Protein AF-A0A376RBB8-F1 (afdb_monomer_lite)

Sequence (107 aa):
MTSGKLVSAEVLLRIQQPDGSWDLPDGLIDRIECCGLMVTVGHWVLEESCRLLAAWQERGIMLPLSVNPLCAATDAPEYGGGYAGTVNPLSHSAGNTDSGSDRKPTY

pLDDT: mean 72.03, std 24.93, range [28.2, 97.25]

Organism: Escherichia coli (NCBI:txid562)

Secondary structure (DSSP, 8-state):
--------EEE---EE-TTS-EE--TTHHHHHHHTT-HHHHHHHHHHHHHHHHHHHHHTT----EEE------SS--------------------------------

Radius of gyration: 22.08 Å; chains: 1; bounding box: 46×49×65 Å

Foldseek 3Di:
DPDPDAAAEEDDDWDQDPVRDTHDDPCPLVVCVVVVNLVVVQVVSVVVQVVVCVVCVVVVNPHHYHYDRSDDPDDDPDPPDDDPPPPDPDDDDPDDDDDDDDDDDDD

Structure (mmCIF, N/CA/C/O backbone):
data_AF-A0A376RBB8-F1
#
_entry.id   AF-A0A376RBB8-F1
#
loop_
_atom_site.group_PDB
_atom_site.id
_atom_site.type_symbol
_atom_site.label_atom_id
_atom_site.label_alt_id
_atom_site.label_comp_id
_atom_site.label_asym_id
_atom_site.label_entity_id
_atom_site.label_seq_id
_atom_site.pdbx_PDB_ins_code
_atom_site.Cartn_x
_atom_site.Cartn_y
_atom_site.Cartn_z
_atom_site.occupancy
_atom_site.B_iso_or_equiv
_atom_site.auth_seq_id
_atom_site.auth_comp_id
_atom_site.auth_asym_id
_atom_site.auth_atom_id
_atom_site.pdbx_PDB_model_num
ATOM 1 N N . MET A 1 1 ? -17.874 -20.256 18.632 1.00 43.12 1 MET A N 1
ATOM 2 C CA . MET A 1 1 ? -18.443 -19.261 17.700 1.00 43.12 1 MET A CA 1
ATOM 3 C C . MET A 1 1 ? -17.546 -18.037 17.740 1.00 43.12 1 MET A C 1
ATOM 5 O O . MET A 1 1 ? -17.597 -17.285 18.704 1.00 43.12 1 MET A O 1
ATOM 9 N N . THR A 1 2 ? -16.639 -17.898 16.778 1.00 53.28 2 THR A N 1
ATOM 10 C CA . THR A 1 2 ? -15.815 -16.696 16.618 1.00 53.28 2 THR A CA 1
ATOM 11 C C . THR A 1 2 ? -16.719 -15.600 16.074 1.00 53.28 2 THR A C 1
ATOM 13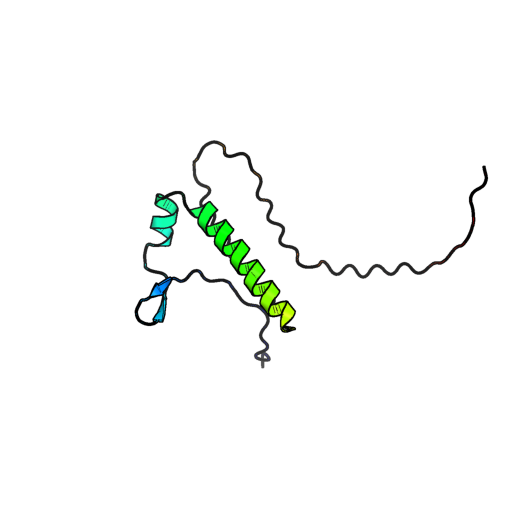 O O . THR A 1 2 ? -17.295 -15.745 15.000 1.00 53.28 2 THR A O 1
ATOM 16 N N . SER A 1 3 ? -16.922 -14.537 16.850 1.00 61.69 3 SER A N 1
ATOM 17 C CA . SER A 1 3 ? -17.590 -13.329 16.367 1.00 61.69 3 SER A CA 1
ATOM 18 C C . SER A 1 3 ? -16.881 -12.887 15.085 1.00 61.69 3 SER A C 1
ATOM 20 O O . SER A 1 3 ? -15.662 -12.726 15.111 1.00 61.69 3 SER A O 1
ATOM 22 N N . GLY A 1 4 ? -17.600 -12.740 13.967 1.00 78.12 4 GLY A N 1
ATOM 23 C CA . GLY A 1 4 ? -17.072 -12.280 12.671 1.00 78.12 4 GLY A CA 1
ATOM 24 C C . GLY A 1 4 ? -16.658 -10.804 12.687 1.00 78.12 4 GLY A C 1
ATOM 25 O O . GLY A 1 4 ? -16.951 -10.058 11.758 1.00 78.12 4 GLY A O 1
ATOM 26 N N . LYS A 1 5 ? -16.050 -10.358 13.788 1.00 82.44 5 LYS A N 1
ATOM 27 C CA . LYS A 1 5 ? -15.583 -9.000 13.997 1.00 82.44 5 LYS A CA 1
ATOM 28 C C . LYS A 1 5 ? -14.349 -8.786 13.132 1.00 82.44 5 LYS A C 1
ATOM 30 O O . LYS A 1 5 ? -13.378 -9.530 13.233 1.00 82.44 5 LYS A O 1
ATOM 35 N N . LEU A 1 6 ? -14.396 -7.748 12.309 1.00 85.75 6 LEU A N 1
ATOM 36 C CA . LEU A 1 6 ? -13.247 -7.286 11.545 1.00 85.75 6 LEU A CA 1
ATOM 37 C C . LEU A 1 6 ? -12.155 -6.796 12.512 1.00 85.75 6 LEU A C 1
ATOM 39 O O . LEU A 1 6 ? -12.436 -5.971 13.385 1.00 85.75 6 LEU A O 1
ATOM 43 N N . VAL A 1 7 ? -10.938 -7.334 12.384 1.00 91.56 7 VAL A N 1
ATOM 44 C CA . VAL A 1 7 ? -9.817 -7.067 13.310 1.00 91.56 7 VAL A CA 1
ATOM 45 C C . VAL A 1 7 ? -8.630 -6.362 12.659 1.00 91.56 7 VAL A C 1
ATOM 47 O O . VAL A 1 7 ? -7.932 -5.626 13.348 1.00 91.56 7 VAL A O 1
ATOM 50 N N . SER A 1 8 ? -8.413 -6.552 11.359 1.00 91.56 8 SER A N 1
ATOM 51 C CA . SER A 1 8 ? -7.350 -5.903 10.589 1.00 91.56 8 SER A CA 1
ATOM 52 C C . SER A 1 8 ? -7.659 -5.942 9.091 1.00 91.56 8 SER A C 1
ATOM 54 O O . SER A 1 8 ? -8.573 -6.646 8.652 1.00 91.56 8 SER A O 1
ATOM 56 N N . ALA A 1 9 ? -6.885 -5.183 8.319 1.00 93.62 9 ALA A N 1
ATOM 57 C CA . ALA A 1 9 ? -6.815 -5.258 6.868 1.00 93.62 9 ALA A CA 1
ATOM 58 C C . ALA A 1 9 ? -5.353 -5.396 6.413 1.00 93.62 9 ALA A C 1
ATOM 60 O O . ALA A 1 9 ? -4.436 -4.954 7.105 1.00 93.62 9 ALA A O 1
ATOM 61 N N . GLU A 1 10 ? -5.142 -5.985 5.240 1.00 93.62 10 GLU A N 1
ATOM 62 C CA . GLU A 1 10 ? -3.830 -6.132 4.606 1.00 93.62 10 GLU A CA 1
ATOM 63 C C . GLU A 1 10 ? -3.836 -5.439 3.242 1.00 93.62 10 GLU A C 1
ATOM 65 O O . GLU A 1 10 ? -4.813 -5.525 2.492 1.00 93.62 10 GLU A O 1
ATOM 70 N N . VAL A 1 11 ? -2.752 -4.732 2.930 1.00 93.25 11 VAL A N 1
ATOM 71 C CA . VAL A 1 11 ? -2.570 -4.043 1.651 1.00 93.25 11 VAL A CA 1
ATOM 72 C C . VAL A 1 11 ? -2.037 -5.017 0.613 1.00 93.25 11 VAL A C 1
ATOM 74 O O . VAL A 1 11 ? -0.977 -5.615 0.788 1.00 93.25 11 VAL A O 1
ATOM 77 N N . LEU A 1 12 ? -2.754 -5.130 -0.504 1.00 91.44 12 LEU A N 1
ATOM 78 C CA . LEU A 1 12 ? -2.382 -5.978 -1.630 1.00 91.44 12 LEU A CA 1
ATOM 79 C C . LEU A 1 12 ? -2.204 -5.128 -2.885 1.00 91.44 12 LEU A C 1
ATOM 81 O O . LEU A 1 12 ? -3.116 -4.411 -3.294 1.00 91.44 12 LEU A O 1
ATOM 85 N N . LEU A 1 13 ? -1.038 -5.245 -3.523 1.00 89.81 13 LEU A N 1
ATOM 86 C CA . LEU A 1 13 ? -0.781 -4.597 -4.805 1.00 89.81 13 LEU A CA 1
ATOM 87 C C . LEU A 1 13 ? -1.651 -5.239 -5.893 1.00 89.81 13 LEU A C 1
ATOM 89 O O . LEU A 1 13 ? -1.680 -6.465 -6.038 1.00 89.81 13 LEU A O 1
ATOM 93 N N . ARG A 1 14 ? -2.360 -4.408 -6.655 1.00 91.50 14 ARG A N 1
ATOM 94 C CA . ARG A 1 14 ? -3.211 -4.807 -7.780 1.00 91.50 14 ARG A CA 1
ATOM 95 C C . ARG A 1 14 ? -3.154 -3.737 -8.866 1.00 91.50 14 ARG A C 1
ATOM 97 O O . ARG A 1 14 ? -2.974 -2.558 -8.572 1.00 91.50 14 ARG A O 1
ATOM 104 N N . ILE A 1 15 ? -3.343 -4.155 -10.109 1.00 89.56 15 ILE A N 1
ATOM 105 C CA . ILE A 1 15 ? -3.530 -3.295 -11.272 1.00 89.56 15 ILE A CA 1
ATOM 106 C C . ILE A 1 15 ? -5.002 -3.342 -11.660 1.00 89.56 15 ILE A C 1
ATOM 108 O O . ILE A 1 15 ? -5.583 -4.420 -11.802 1.00 89.56 15 ILE A O 1
ATOM 112 N N . GLN A 1 16 ? -5.587 -2.163 -11.855 1.00 90.69 16 GLN A N 1
ATOM 113 C CA . GLN A 1 16 ? -6.902 -2.055 -12.463 1.00 90.69 16 GLN A CA 1
ATOM 114 C C . GLN A 1 16 ? -6.794 -2.354 -13.957 1.00 90.69 16 GLN A C 1
ATOM 116 O O . GLN A 1 16 ? -6.050 -1.693 -14.684 1.00 90.69 16 GLN A O 1
ATOM 121 N N . GLN A 1 17 ? -7.541 -3.346 -14.411 1.00 87.88 17 GLN A N 1
ATOM 122 C CA . GLN A 1 17 ? -7.641 -3.707 -15.814 1.00 87.88 17 GLN A CA 1
ATOM 123 C C . GLN A 1 17 ? -8.617 -2.770 -16.546 1.00 87.88 17 GLN A C 1
ATOM 125 O O . GLN A 1 17 ? -9.487 -2.162 -15.912 1.00 87.88 17 GLN A O 1
ATOM 130 N N . PRO A 1 18 ? -8.532 -2.661 -17.887 1.00 90.12 18 PRO A N 1
ATOM 131 C CA . PRO A 1 18 ? -9.455 -1.834 -18.670 1.00 90.12 18 PRO A CA 1
ATOM 132 C C . PRO A 1 18 ? -10.934 -2.218 -18.515 1.00 90.12 18 PRO A C 1
ATOM 134 O O . PRO A 1 18 ? -11.808 -1.379 -18.709 1.00 90.12 18 PRO A O 1
ATOM 137 N N . ASP A 1 19 ? -11.215 -3.474 -18.162 1.00 90.19 19 ASP A N 1
ATOM 138 C CA . ASP A 1 19 ? -12.564 -3.981 -17.891 1.00 90.19 19 ASP A CA 1
ATOM 139 C C . ASP A 1 19 ? -13.075 -3.654 -16.471 1.00 90.19 19 ASP A C 1
ATOM 141 O O . ASP A 1 19 ? -14.211 -3.981 -16.128 1.00 90.19 19 ASP A O 1
ATOM 145 N N . GLY A 1 20 ? -12.255 -2.987 -15.651 1.00 89.31 20 GLY A N 1
ATOM 146 C CA . GLY A 1 20 ? -12.565 -2.582 -14.282 1.00 89.31 20 GLY A CA 1
ATOM 147 C C . GLY A 1 20 ? -12.224 -3.619 -13.209 1.00 89.31 20 GLY A C 1
ATOM 148 O O . GLY A 1 20 ? -12.379 -3.313 -12.023 1.00 89.31 20 GLY A O 1
ATOM 149 N N . SER A 1 21 ? -11.750 -4.810 -13.584 1.00 89.62 21 SER A N 1
ATOM 150 C CA . SER A 1 21 ? -11.266 -5.813 -12.632 1.00 89.62 21 SER A CA 1
ATOM 151 C C . SER A 1 21 ? -9.931 -5.401 -11.998 1.00 89.62 21 SER A C 1
ATOM 153 O O . SER A 1 21 ? -9.2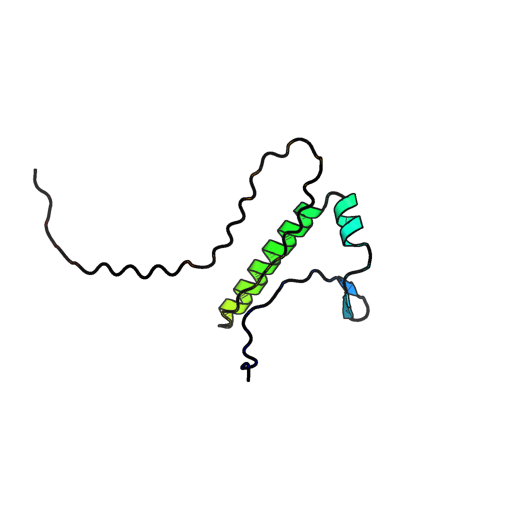20 -4.535 -12.507 1.00 89.62 21 SER A O 1
ATOM 155 N N . TRP A 1 22 ? -9.600 -6.002 -10.854 1.00 91.50 22 TRP A N 1
ATOM 156 C CA . TRP A 1 22 ? -8.341 -5.765 -10.147 1.00 91.50 22 TRP A CA 1
ATOM 157 C C . TRP A 1 22 ? -7.578 -7.069 -10.029 1.00 91.50 22 TRP A C 1
ATOM 159 O O . TRP A 1 22 ? -8.033 -7.989 -9.351 1.00 91.50 22 TRP A O 1
ATOM 169 N N . ASP A 1 23 ? -6.404 -7.118 -10.641 1.00 90.75 23 ASP A N 1
ATOM 170 C CA . ASP A 1 23 ? -5.559 -8.303 -10.605 1.00 90.75 23 ASP A CA 1
ATOM 171 C C . ASP A 1 23 ? -4.084 -7.927 -10.494 1.00 90.75 23 ASP A C 1
ATOM 173 O O . ASP A 1 23 ? -3.693 -6.805 -10.818 1.00 90.75 23 ASP A O 1
ATOM 177 N N . LEU A 1 24 ? -3.260 -8.841 -9.995 1.00 86.69 24 LEU A N 1
ATOM 178 C CA . LEU A 1 24 ? -1.811 -8.716 -10.047 1.00 86.69 24 LEU A CA 1
ATOM 179 C C . LEU A 1 24 ? -1.314 -9.603 -11.193 1.00 86.69 24 LEU A C 1
ATOM 181 O O . LEU A 1 24 ? -1.294 -10.816 -11.020 1.00 86.69 24 LEU A O 1
ATOM 185 N N . PRO A 1 25 ? -0.908 -9.036 -12.345 1.00 88.06 25 PRO A N 1
ATOM 186 C CA . PRO A 1 25 ? -0.429 -9.841 -13.458 1.00 88.06 25 PRO A CA 1
ATOM 187 C C . PRO A 1 25 ? 0.746 -10.731 -13.056 1.00 88.06 25 PRO A C 1
ATOM 189 O O . PRO A 1 25 ? 1.678 -10.271 -12.383 1.00 88.06 25 PRO A O 1
ATOM 192 N N . ASP A 1 26 ? 0.726 -11.973 -13.533 1.00 90.00 26 ASP A N 1
ATOM 193 C CA . ASP A 1 26 ? 1.831 -12.911 -13.358 1.00 90.00 26 ASP A CA 1
ATOM 194 C C . ASP A 1 26 ? 3.152 -12.289 -13.837 1.00 90.00 26 ASP A C 1
ATOM 196 O O . ASP A 1 26 ? 3.228 -11.631 -14.880 1.00 90.00 26 ASP A O 1
ATOM 200 N N . GLY A 1 27 ? 4.204 -12.459 -13.035 1.00 88.12 27 GLY A N 1
ATOM 201 C CA . GLY A 1 27 ? 5.531 -11.905 -13.308 1.00 88.12 27 GLY A CA 1
ATOM 202 C C . GLY A 1 27 ? 5.653 -10.388 -13.133 1.00 88.12 27 GLY A C 1
ATOM 203 O O . GLY A 1 27 ? 6.714 -9.833 -13.420 1.00 88.12 27 GLY A O 1
ATOM 204 N N . LEU A 1 28 ? 4.621 -9.669 -12.661 1.00 87.56 28 LEU A N 1
ATOM 205 C CA . LEU A 1 28 ? 4.766 -8.233 -12.388 1.00 87.56 28 LEU A CA 1
ATOM 206 C C . LEU A 1 28 ? 5.831 -7.973 -11.319 1.00 87.56 28 LEU A C 1
ATOM 208 O O . LEU A 1 28 ? 6.637 -7.062 -11.490 1.00 87.56 28 LEU A O 1
ATOM 212 N N . ILE A 1 29 ? 5.834 -8.761 -10.242 1.00 88.38 29 ILE A N 1
ATOM 213 C CA . ILE A 1 29 ? 6.823 -8.625 -9.167 1.00 88.38 29 ILE A CA 1
ATOM 214 C C . ILE A 1 29 ? 8.231 -8.879 -9.714 1.00 88.38 29 ILE A C 1
ATOM 216 O O . ILE A 1 29 ? 9.093 -8.021 -9.546 1.00 88.38 29 ILE A O 1
ATOM 220 N N . ASP A 1 30 ? 8.421 -9.952 -10.485 1.00 90.19 30 ASP A N 1
ATOM 221 C CA . ASP A 1 30 ? 9.703 -10.269 -11.129 1.00 90.19 30 ASP A CA 1
ATOM 222 C C . ASP A 1 30 ? 10.179 -9.132 -12.047 1.00 90.19 30 ASP A C 1
ATOM 224 O O . ASP A 1 30 ? 11.358 -8.785 -12.078 1.00 90.19 30 ASP A O 1
ATOM 228 N N . ARG A 1 31 ? 9.259 -8.494 -12.784 1.00 89.75 31 ARG A N 1
ATOM 229 C CA . ARG A 1 31 ? 9.574 -7.332 -13.629 1.00 89.75 31 ARG A CA 1
ATOM 230 C C . ARG A 1 31 ? 9.961 -6.106 -12.806 1.00 89.75 31 ARG A C 1
ATOM 232 O O . ARG A 1 31 ? 10.904 -5.417 -13.179 1.00 89.75 31 ARG A O 1
ATOM 239 N N . ILE A 1 32 ? 9.249 -5.819 -11.714 1.00 89.56 32 ILE A N 1
ATOM 240 C CA . ILE A 1 32 ? 9.591 -4.722 -10.794 1.00 89.56 32 ILE A CA 1
ATOM 241 C C . ILE A 1 32 ? 10.993 -4.952 -10.217 1.00 89.56 32 ILE A C 1
ATOM 243 O O . ILE A 1 32 ? 11.792 -4.016 -10.168 1.00 89.56 32 ILE A O 1
ATOM 247 N N . GLU A 1 33 ? 11.308 -6.189 -9.842 1.00 89.19 33 GLU A N 1
ATOM 248 C CA . GLU A 1 33 ? 12.619 -6.588 -9.338 1.00 89.19 33 GLU A CA 1
ATOM 249 C C . GLU A 1 33 ? 13.717 -6.443 -10.393 1.00 89.19 33 GLU A C 1
ATOM 251 O O . GLU A 1 33 ? 14.694 -5.733 -10.163 1.00 89.19 33 GLU A O 1
ATOM 256 N N . CYS A 1 34 ? 13.521 -7.006 -11.587 1.00 88.00 34 CYS A N 1
ATOM 257 C CA . CYS A 1 34 ? 14.474 -6.914 -12.695 1.00 88.00 34 CYS A CA 1
ATOM 258 C C . CYS A 1 34 ? 14.725 -5.469 -13.159 1.00 88.00 34 CYS A C 1
ATOM 260 O O . CYS A 1 34 ? 15.793 -5.161 -13.684 1.00 88.00 34 CYS A O 1
ATOM 262 N N . CYS A 1 35 ? 13.755 -4.570 -12.974 1.00 90.19 35 CYS A N 1
ATOM 263 C CA . CYS A 1 35 ? 13.909 -3.143 -13.256 1.00 90.19 35 CYS A CA 1
ATOM 264 C C . CYS A 1 35 ? 14.538 -2.346 -12.098 1.00 90.19 35 CYS A C 1
ATOM 266 O O . CYS A 1 35 ? 14.720 -1.138 -12.241 1.00 90.19 35 CYS A O 1
ATOM 268 N N . GLY A 1 36 ? 14.846 -2.974 -10.959 1.00 87.19 36 GLY A N 1
ATOM 269 C CA . GLY A 1 36 ? 15.385 -2.300 -9.774 1.00 87.19 36 GLY A CA 1
ATOM 270 C C . GLY A 1 36 ? 14.379 -1.376 -9.077 1.00 87.19 36 GLY A C 1
ATOM 271 O O . GLY A 1 36 ? 14.769 -0.456 -8.364 1.00 87.19 36 GLY A O 1
ATOM 272 N N . LEU A 1 37 ? 13.076 -1.591 -9.285 1.00 89.44 37 LEU A N 1
ATOM 273 C CA . LEU A 1 37 ? 12.006 -0.700 -8.821 1.00 89.44 37 LEU A CA 1
ATOM 274 C C . LEU A 1 37 ? 11.392 -1.117 -7.479 1.00 89.44 37 LEU A C 1
ATOM 276 O O . LEU A 1 37 ? 10.457 -0.465 -7.017 1.00 89.44 37 LEU A O 1
ATOM 280 N N . MET A 1 38 ? 11.902 -2.168 -6.831 1.00 87.50 38 MET A N 1
ATOM 281 C CA . MET A 1 38 ? 11.332 -2.710 -5.587 1.00 87.50 38 MET A CA 1
ATOM 282 C C . MET A 1 38 ? 11.225 -1.655 -4.483 1.00 87.50 38 MET A C 1
ATOM 284 O O . MET A 1 38 ? 10.161 -1.495 -3.893 1.00 87.50 38 MET A O 1
ATOM 288 N N . VAL A 1 39 ? 12.283 -0.864 -4.273 1.00 89.56 39 VAL A N 1
ATOM 289 C CA . VAL A 1 39 ? 12.287 0.215 -3.269 1.00 89.56 39 VAL A CA 1
ATOM 290 C C . VAL A 1 39 ? 11.315 1.332 -3.651 1.00 89.56 39 VAL A C 1
ATOM 292 O O . VAL A 1 39 ? 10.550 1.801 -2.813 1.00 89.56 39 VAL A O 1
ATOM 295 N N . THR A 1 40 ? 11.299 1.743 -4.922 1.00 89.38 40 THR A N 1
ATOM 296 C CA . THR A 1 40 ? 10.412 2.809 -5.410 1.00 89.38 40 THR A CA 1
ATOM 297 C C . THR A 1 40 ? 8.941 2.433 -5.254 1.00 89.38 40 THR A C 1
ATOM 299 O O . THR A 1 40 ? 8.157 3.218 -4.723 1.00 89.38 40 THR A O 1
ATOM 302 N N . VAL A 1 41 ? 8.568 1.222 -5.673 1.00 90.25 41 VAL A N 1
ATOM 303 C CA . VAL A 1 41 ? 7.199 0.715 -5.530 1.00 90.25 41 VAL A CA 1
ATOM 304 C C . VAL A 1 41 ? 6.861 0.506 -4.055 1.00 90.25 41 VAL A C 1
ATOM 306 O O . VAL A 1 41 ? 5.772 0.880 -3.633 1.00 90.25 41 VAL A O 1
ATOM 309 N N . GLY A 1 42 ? 7.791 -0.019 -3.252 1.00 90.88 42 GLY A N 1
ATOM 310 C CA . GLY A 1 42 ? 7.604 -0.198 -1.812 1.00 90.88 42 GLY A CA 1
ATOM 311 C C . GLY A 1 42 ? 7.311 1.110 -1.073 1.00 90.88 42 GLY A C 1
ATOM 312 O O . GLY A 1 42 ? 6.373 1.163 -0.278 1.00 90.88 42 GLY A O 1
ATOM 313 N N . HIS A 1 43 ? 8.050 2.184 -1.371 1.00 91.69 43 HIS A N 1
ATOM 314 C CA . HIS A 1 43 ? 7.775 3.511 -0.812 1.00 91.69 43 HIS A CA 1
ATOM 315 C C . HIS A 1 43 ? 6.403 4.036 -1.225 1.00 91.69 43 HIS A C 1
ATOM 317 O O . HIS A 1 43 ? 5.639 4.467 -0.365 1.00 91.69 43 HIS A O 1
ATOM 323 N N . TRP A 1 44 ? 6.059 3.941 -2.510 1.00 92.38 44 TRP A N 1
ATOM 324 C CA . TRP A 1 44 ? 4.749 4.379 -2.989 1.00 92.38 44 TRP A CA 1
ATOM 325 C C . TRP A 1 44 ? 3.600 3.612 -2.312 1.00 92.38 44 TRP A C 1
ATOM 327 O O . TRP A 1 44 ? 2.629 4.220 -1.866 1.00 92.38 44 TRP A O 1
ATOM 337 N N . VAL A 1 45 ? 3.727 2.286 -2.159 1.00 93.00 45 VAL A N 1
ATOM 338 C CA . VAL A 1 45 ? 2.736 1.462 -1.445 1.00 93.00 45 VAL A CA 1
ATOM 339 C C . VAL A 1 45 ? 2.592 1.919 0.007 1.00 93.00 45 VAL A C 1
ATOM 341 O O . VAL A 1 45 ? 1.470 2.009 0.507 1.00 93.00 45 VAL A O 1
ATOM 344 N N . LEU A 1 46 ? 3.694 2.226 0.694 1.00 92.06 46 LEU A N 1
ATOM 345 C CA . LEU A 1 46 ? 3.656 2.693 2.079 1.00 92.06 46 LEU A CA 1
ATOM 346 C C . LEU A 1 46 ? 2.967 4.059 2.208 1.00 92.06 46 LEU A C 1
ATOM 348 O O . LEU A 1 46 ? 2.111 4.231 3.077 1.00 92.06 46 LEU A O 1
ATOM 352 N N . GLU A 1 47 ? 3.300 5.012 1.337 1.00 94.75 47 GLU A N 1
ATOM 353 C CA . GLU A 1 47 ? 2.665 6.335 1.302 1.00 94.75 47 GLU A CA 1
ATOM 354 C C . GLU A 1 47 ? 1.155 6.223 1.074 1.00 94.75 47 GLU A C 1
ATOM 356 O O . GLU A 1 47 ? 0.357 6.810 1.812 1.00 94.75 47 GLU A O 1
ATOM 361 N N . GLU A 1 48 ? 0.752 5.403 0.105 1.00 95.00 48 GLU A N 1
ATOM 362 C CA . GLU A 1 48 ? -0.654 5.190 -0.215 1.00 95.00 48 GLU A CA 1
ATOM 363 C C . GLU A 1 48 ? -1.400 4.481 0.924 1.00 95.00 48 GLU A C 1
ATOM 365 O O . GLU A 1 48 ? -2.538 4.830 1.246 1.00 95.00 48 GLU A O 1
ATOM 370 N N . SER A 1 49 ? -0.740 3.550 1.615 1.00 94.44 49 SER A N 1
ATOM 371 C CA . SER A 1 49 ? -1.288 2.881 2.801 1.00 94.44 49 SER A CA 1
ATOM 372 C C . SER A 1 49 ? -1.549 3.868 3.939 1.00 94.44 49 SER A C 1
ATOM 374 O O . SER A 1 49 ? -2.615 3.837 4.556 1.00 94.44 49 SER A O 1
ATOM 376 N N . CYS A 1 50 ? -0.613 4.787 4.192 1.00 95.19 50 CYS A N 1
ATOM 377 C CA . CYS A 1 50 ? -0.789 5.855 5.175 1.00 95.19 50 CYS A CA 1
ATOM 378 C C . CYS A 1 50 ? -1.952 6.781 4.797 1.00 95.19 50 CYS A C 1
ATOM 380 O O . CYS A 1 50 ? -2.758 7.138 5.657 1.00 95.19 50 CYS A O 1
ATOM 382 N N . ARG A 1 51 ? -2.084 7.132 3.512 1.00 95.75 51 ARG A N 1
ATOM 383 C CA . ARG A 1 51 ? -3.190 7.958 3.007 1.00 95.75 51 ARG A CA 1
ATOM 384 C C . ARG A 1 51 ? -4.547 7.276 3.193 1.00 95.75 51 ARG A C 1
ATOM 386 O O . ARG A 1 51 ? -5.498 7.914 3.646 1.00 95.75 51 ARG A O 1
ATOM 393 N N . LEU A 1 52 ? -4.637 5.983 2.880 1.00 95.56 52 LEU A N 1
ATOM 394 C CA . LEU A 1 52 ? -5.842 5.179 3.096 1.00 95.56 52 LEU A CA 1
ATOM 395 C C . LEU A 1 52 ? -6.202 5.095 4.581 1.00 95.56 52 LEU A C 1
ATOM 397 O O . LEU A 1 52 ? -7.357 5.318 4.944 1.00 95.56 52 LEU A O 1
ATOM 401 N N . LEU A 1 53 ? -5.215 4.832 5.440 1.00 95.62 53 LEU A N 1
ATOM 402 C CA . LEU A 1 53 ? -5.419 4.756 6.883 1.00 95.62 53 LEU A CA 1
ATOM 403 C C . LEU A 1 53 ? -5.891 6.097 7.464 1.00 95.62 53 LEU A C 1
ATOM 405 O O . LEU A 1 53 ? -6.823 6.113 8.263 1.00 95.62 53 LEU A O 1
ATOM 409 N N . ALA A 1 54 ? -5.311 7.221 7.036 1.00 96.19 54 ALA A N 1
ATOM 410 C CA . ALA A 1 54 ? -5.756 8.551 7.452 1.00 96.19 54 ALA A CA 1
ATOM 411 C C . ALA A 1 54 ? -7.219 8.809 7.048 1.00 96.19 54 ALA A C 1
ATOM 413 O O . ALA A 1 54 ? -8.036 9.197 7.882 1.00 96.19 54 ALA A O 1
ATOM 414 N N . ALA A 1 55 ? -7.590 8.489 5.804 1.00 96.94 55 ALA A N 1
ATOM 415 C CA . ALA A 1 55 ? -8.967 8.628 5.329 1.00 96.94 55 ALA A CA 1
ATOM 416 C C . ALA A 1 55 ? -9.961 7.730 6.094 1.00 96.94 55 ALA A C 1
ATOM 418 O O . ALA A 1 55 ? -11.137 8.072 6.237 1.00 96.94 55 ALA A O 1
ATOM 419 N N . TRP A 1 56 ? -9.520 6.569 6.583 1.00 96.25 56 TRP A N 1
ATOM 420 C CA . TRP A 1 56 ? -10.318 5.716 7.467 1.00 96.25 56 TRP A CA 1
ATOM 421 C C . TRP A 1 56 ? -10.497 6.338 8.849 1.00 96.25 56 TRP A C 1
ATOM 423 O O . TRP A 1 56 ? -11.621 6.378 9.353 1.00 96.25 56 TRP A O 1
ATOM 433 N N . GLN A 1 57 ? -9.426 6.876 9.431 1.00 95.69 57 GLN A N 1
ATOM 434 C CA . GLN A 1 57 ? -9.464 7.546 10.732 1.00 95.69 57 GLN A CA 1
ATOM 435 C C . GLN A 1 57 ? -10.387 8.771 10.718 1.00 95.69 57 GLN A C 1
ATOM 437 O O . GLN A 1 57 ? -11.185 8.936 11.638 1.00 95.69 57 GLN A O 1
ATOM 442 N N . GLU A 1 58 ? -10.377 9.566 9.644 1.00 97.25 58 GLU A N 1
ATOM 443 C CA . GLU A 1 58 ? -11.314 10.685 9.443 1.00 97.25 58 GLU A CA 1
ATOM 444 C C . GLU A 1 58 ? -12.787 10.242 9.442 1.00 97.25 58 GLU A C 1
ATOM 446 O O . GLU A 1 58 ? -13.675 11.000 9.830 1.00 97.25 58 GLU A O 1
ATOM 451 N N . ARG A 1 59 ? -13.059 8.995 9.043 1.00 96.44 59 ARG A N 1
ATOM 452 C CA . ARG A 1 59 ? -14.397 8.380 9.055 1.00 96.44 59 ARG A CA 1
ATOM 453 C C . ARG A 1 59 ? -14.697 7.625 10.355 1.00 96.44 59 ARG A C 1
ATOM 455 O O . ARG A 1 59 ? -15.728 6.962 10.444 1.00 96.44 59 ARG A O 1
ATOM 462 N N . GLY A 1 60 ? -13.807 7.692 11.347 1.00 96.12 60 GLY A N 1
ATOM 463 C CA . GLY A 1 60 ? -13.931 6.989 12.626 1.00 96.12 60 GLY A CA 1
ATOM 464 C C . GLY A 1 60 ? -13.606 5.492 12.569 1.00 96.12 60 GLY A C 1
ATOM 465 O O . GLY A 1 60 ? -13.927 4.759 13.504 1.00 96.12 60 GLY A O 1
ATOM 466 N N . ILE A 1 61 ? -12.981 5.011 11.490 1.00 95.12 61 ILE A N 1
ATOM 467 C CA . ILE A 1 61 ? -12.591 3.607 11.327 1.00 95.12 61 ILE A CA 1
ATOM 468 C C . ILE A 1 61 ? -11.174 3.421 11.880 1.00 95.12 61 ILE A C 1
ATOM 470 O O . ILE A 1 61 ? -10.183 3.742 11.230 1.00 95.12 61 ILE A O 1
ATOM 474 N N . MET A 1 62 ? -11.083 2.859 13.086 1.00 93.25 62 MET A N 1
ATOM 475 C CA . MET A 1 62 ? -9.818 2.537 13.757 1.00 93.25 62 MET A CA 1
ATOM 476 C C . MET A 1 62 ? -9.444 1.068 13.526 1.00 93.25 62 MET A C 1
ATOM 478 O O . MET A 1 62 ? -9.504 0.251 14.446 1.00 93.25 62 MET A O 1
ATOM 482 N N . LEU A 1 63 ? -9.114 0.722 12.278 1.00 94.12 63 LEU A N 1
ATOM 483 C CA . LEU A 1 63 ? -8.722 -0.634 11.889 1.00 94.12 63 LEU A CA 1
ATOM 484 C C . LEU A 1 63 ? -7.214 -0.698 11.592 1.00 94.12 63 LEU A C 1
ATOM 486 O O . LEU A 1 63 ? -6.739 0.089 10.772 1.00 94.12 63 LEU A O 1
ATOM 490 N N . PRO A 1 64 ? -6.458 -1.625 12.208 1.00 93.44 64 PRO A N 1
ATOM 491 C CA . PRO A 1 64 ? -5.067 -1.866 11.846 1.00 93.44 64 PRO A CA 1
ATOM 492 C C .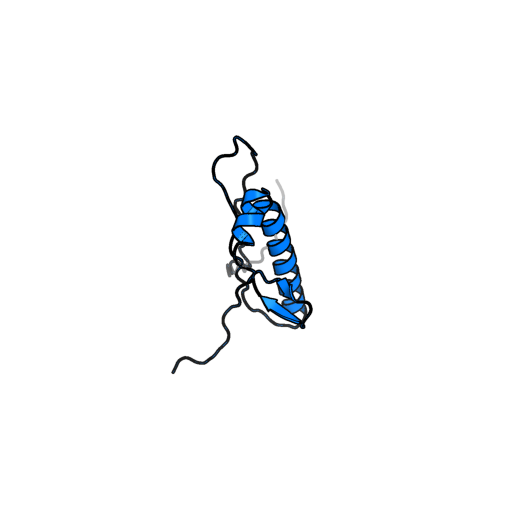 PRO A 1 64 ? -4.919 -2.227 10.366 1.00 93.44 64 PRO A C 1
ATOM 494 O O . PRO A 1 64 ? -5.668 -3.062 9.852 1.00 93.44 64 PRO A O 1
ATOM 497 N N . LEU A 1 65 ? -3.925 -1.625 9.714 1.00 94.31 65 LEU A N 1
ATOM 498 C CA . LEU A 1 65 ? -3.571 -1.886 8.323 1.00 94.31 65 LEU A CA 1
ATOM 499 C C . LEU A 1 65 ? -2.137 -2.423 8.254 1.00 94.31 65 LEU A C 1
ATOM 501 O O . LEU A 1 65 ? -1.205 -1.763 8.712 1.00 94.31 65 LEU A O 1
ATOM 505 N N . SER A 1 66 ? -1.970 -3.620 7.698 1.00 94.00 66 SER A N 1
ATOM 506 C CA . SER A 1 66 ? -0.674 -4.275 7.507 1.00 94.00 66 SER A CA 1
ATOM 507 C C . SER A 1 66 ? -0.182 -4.096 6.072 1.00 94.00 66 SER A C 1
ATOM 509 O O . SER A 1 66 ? -0.957 -4.229 5.126 1.00 94.00 66 SER A O 1
ATOM 511 N N . VAL A 1 67 ? 1.112 -3.815 5.916 1.00 90.31 67 VAL A N 1
ATOM 512 C CA . VAL A 1 67 ? 1.778 -3.646 4.618 1.00 90.31 67 VAL A CA 1
ATOM 513 C C . VAL A 1 67 ? 2.948 -4.615 4.544 1.00 90.31 67 VAL A C 1
ATOM 515 O O . VAL A 1 67 ? 3.767 -4.662 5.462 1.00 90.31 67 VAL A O 1
ATOM 518 N N . ASN A 1 68 ? 3.042 -5.364 3.447 1.00 86.38 68 ASN A N 1
ATOM 519 C CA . ASN A 1 68 ? 4.160 -6.272 3.224 1.00 86.38 68 ASN A CA 1
ATOM 520 C C . ASN A 1 68 ? 5.367 -5.496 2.679 1.00 86.38 68 ASN A C 1
ATOM 522 O O . ASN A 1 68 ? 5.219 -4.752 1.704 1.00 86.38 68 ASN A O 1
ATOM 526 N N . PRO A 1 69 ? 6.562 -5.649 3.273 1.00 73.00 69 PRO A N 1
ATOM 527 C CA . PRO A 1 69 ? 7.753 -4.977 2.781 1.00 73.00 69 PRO A CA 1
ATOM 528 C C . PRO A 1 69 ? 8.128 -5.527 1.401 1.00 73.00 69 PRO A C 1
ATOM 530 O O . PRO A 1 69 ? 8.510 -6.685 1.256 1.00 73.00 69 PRO A O 1
ATOM 533 N N . LEU A 1 70 ? 8.044 -4.675 0.381 1.00 71.56 70 LEU A N 1
ATOM 534 C CA . LEU A 1 70 ? 8.585 -4.937 -0.951 1.00 71.56 70 LEU A CA 1
ATOM 535 C C . LEU A 1 70 ? 10.070 -4.562 -0.932 1.00 71.56 70 LEU A C 1
ATOM 537 O O . LEU A 1 70 ? 10.446 -3.449 -1.284 1.00 71.56 70 LEU A O 1
ATOM 541 N N . CYS A 1 71 ? 10.917 -5.465 -0.443 1.00 60.75 71 CYS A N 1
ATOM 542 C CA . CYS A 1 71 ? 12.364 -5.265 -0.418 1.00 60.75 71 CYS A CA 1
ATOM 543 C C . CYS A 1 71 ? 13.052 -6.432 -1.129 1.00 60.75 71 CYS A C 1
ATOM 545 O O . CYS A 1 71 ? 13.018 -7.555 -0.634 1.00 60.75 71 CYS A O 1
ATOM 547 N N . ALA A 1 72 ? 13.688 -6.164 -2.270 1.00 56.44 72 ALA A N 1
ATOM 548 C CA . ALA A 1 72 ? 14.682 -7.065 -2.844 1.00 56.44 72 ALA A CA 1
ATOM 549 C C . ALA A 1 72 ? 16.059 -6.568 -2.399 1.00 56.44 72 ALA A C 1
ATOM 551 O O . ALA A 1 72 ? 16.662 -5.709 -3.036 1.00 56.44 72 ALA A O 1
ATOM 552 N N . ALA A 1 73 ? 16.532 -7.050 -1.253 1.00 49.06 73 ALA A N 1
ATOM 553 C CA . ALA A 1 73 ? 17.912 -6.845 -0.837 1.00 49.06 73 ALA A CA 1
ATOM 554 C C . ALA A 1 73 ? 18.713 -8.097 -1.197 1.00 49.06 73 ALA A C 1
ATOM 556 O O . ALA A 1 73 ? 18.938 -8.946 -0.342 1.00 49.06 73 ALA A O 1
ATOM 557 N N . THR A 1 74 ? 19.125 -8.220 -2.460 1.00 47.38 74 THR A N 1
ATOM 558 C CA . THR A 1 74 ? 20.244 -9.099 -2.821 1.00 47.38 74 THR A CA 1
ATOM 559 C C . THR A 1 74 ? 21.161 -8.388 -3.827 1.00 47.38 74 THR A C 1
ATOM 561 O O . THR A 1 74 ? 20.766 -8.037 -4.932 1.00 47.38 74 THR A O 1
ATOM 564 N N . ASP A 1 75 ? 22.383 -8.123 -3.359 1.00 45.50 75 ASP A N 1
ATOM 565 C CA . ASP A 1 75 ? 23.627 -7.936 -4.121 1.00 45.50 75 ASP A CA 1
ATOM 566 C C . ASP A 1 75 ? 23.902 -6.634 -4.903 1.00 45.50 75 ASP A C 1
ATOM 568 O O . ASP A 1 75 ? 24.745 -6.626 -5.801 1.00 45.50 75 ASP A O 1
ATOM 572 N N . ALA A 1 76 ? 23.332 -5.491 -4.511 1.00 41.94 76 ALA A N 1
ATOM 573 C CA . ALA A 1 76 ? 23.918 -4.195 -4.880 1.00 41.94 76 ALA A CA 1
ATOM 574 C C . ALA A 1 76 ? 24.882 -3.720 -3.773 1.00 41.94 76 ALA A C 1
ATOM 576 O O . ALA A 1 76 ? 24.444 -3.571 -2.626 1.00 41.94 76 ALA A O 1
ATOM 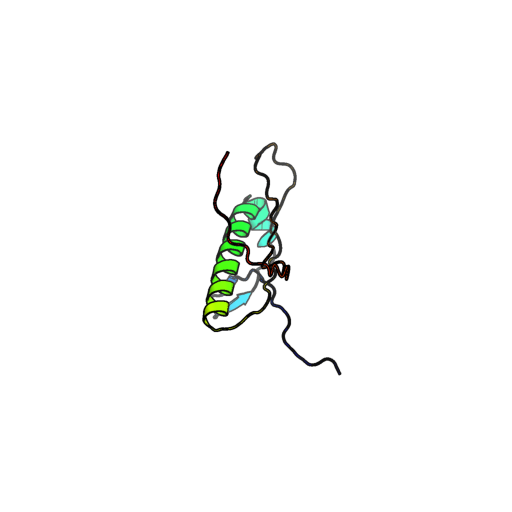577 N N . PRO A 1 77 ? 26.178 -3.475 -4.062 1.00 41.47 77 PRO A N 1
ATOM 578 C CA . PRO A 1 77 ? 27.062 -2.881 -3.078 1.00 41.47 77 PRO A CA 1
ATOM 579 C C . PRO A 1 77 ? 26.565 -1.459 -2.791 1.00 41.47 77 PRO A C 1
ATOM 581 O O . PRO A 1 77 ? 26.377 -0.644 -3.691 1.00 41.47 77 PRO A O 1
ATOM 584 N N . GLU A 1 78 ? 26.344 -1.206 -1.504 1.00 50.19 78 GLU A N 1
ATOM 585 C CA . GLU A 1 78 ? 26.315 0.101 -0.849 1.00 50.19 78 GLU A CA 1
ATOM 586 C C . GLU A 1 78 ? 25.373 1.189 -1.406 1.00 50.19 78 GLU A C 1
ATOM 588 O O . GLU A 1 78 ? 25.788 2.187 -1.986 1.00 50.19 78 GLU A O 1
ATOM 593 N N . TYR A 1 79 ? 24.092 1.091 -1.030 1.00 41.69 79 TYR A N 1
ATOM 594 C CA . TYR A 1 79 ? 23.330 2.278 -0.627 1.00 41.69 79 TYR A CA 1
ATOM 595 C C . TYR A 1 79 ? 23.141 2.252 0.893 1.00 41.69 79 TYR A C 1
ATOM 597 O O . TYR A 1 79 ? 22.283 1.559 1.438 1.00 41.69 79 TYR A O 1
ATOM 605 N N . GLY A 1 80 ? 24.006 2.986 1.595 1.00 45.94 80 GLY A N 1
ATOM 606 C CA . GLY A 1 80 ? 23.874 3.246 3.022 1.00 45.94 80 GLY A CA 1
ATOM 607 C C . GLY A 1 80 ? 22.624 4.080 3.292 1.00 45.94 80 GLY A C 1
ATOM 608 O O . GLY A 1 80 ? 22.590 5.275 3.017 1.00 45.94 80 GLY A O 1
ATOM 609 N N . GLY A 1 81 ? 21.600 3.442 3.842 1.00 35.81 81 GLY A N 1
ATOM 610 C CA . GLY A 1 81 ? 20.378 4.091 4.299 1.00 35.81 81 GLY A CA 1
ATOM 611 C C . GLY A 1 81 ? 19.561 3.085 5.086 1.00 35.81 81 GLY A C 1
ATOM 612 O O . GLY A 1 81 ? 18.853 2.267 4.510 1.00 35.81 81 GLY A O 1
ATOM 613 N N . GLY A 1 82 ? 19.726 3.081 6.407 1.00 36.00 82 GLY A N 1
ATOM 614 C CA . GLY A 1 82 ? 18.995 2.176 7.282 1.00 36.00 82 GLY A CA 1
ATOM 615 C C . GLY A 1 82 ? 17.491 2.406 7.175 1.00 36.00 82 GLY A C 1
ATOM 616 O O . GLY A 1 82 ? 17.009 3.489 7.490 1.00 36.00 82 GLY A O 1
ATOM 617 N N . TYR A 1 83 ? 16.749 1.367 6.804 1.00 43.06 83 TYR A N 1
ATOM 618 C CA . TYR A 1 83 ? 15.301 1.323 6.974 1.00 43.06 83 TYR A CA 1
ATOM 619 C C . TYR A 1 83 ? 14.973 0.411 8.155 1.00 43.06 83 TYR A C 1
ATOM 621 O O . TYR A 1 83 ? 14.572 -0.739 8.003 1.00 43.06 83 TYR A O 1
ATOM 629 N N . ALA A 1 84 ? 15.158 0.941 9.365 1.00 32.28 84 ALA A N 1
ATOM 630 C CA . ALA A 1 84 ? 14.485 0.424 10.550 1.00 32.28 84 ALA A CA 1
ATOM 631 C C . ALA A 1 84 ? 13.050 0.974 10.542 1.00 32.28 84 ALA A C 1
ATOM 633 O O . ALA A 1 84 ? 12.752 2.002 11.147 1.00 32.28 84 ALA A O 1
ATOM 634 N N . GLY A 1 85 ? 12.169 0.328 9.779 1.00 32.53 85 GLY A N 1
ATOM 635 C CA . GLY A 1 85 ? 10.746 0.648 9.742 1.00 32.53 85 GLY A CA 1
ATOM 636 C C . GLY A 1 85 ? 10.040 0.161 11.003 1.00 32.53 85 GLY A C 1
ATOM 637 O O . GLY A 1 85 ? 9.342 -0.847 10.970 1.00 32.53 85 GLY A O 1
ATOM 638 N N . THR A 1 86 ? 10.198 0.867 12.122 1.00 30.30 86 THR A N 1
ATOM 639 C CA . THR A 1 86 ? 9.316 0.681 13.280 1.00 30.30 86 THR A CA 1
ATOM 640 C C . THR A 1 86 ? 8.018 1.439 13.012 1.00 30.30 86 THR A C 1
ATOM 642 O O . THR A 1 86 ? 7.853 2.584 13.426 1.00 30.30 86 THR A O 1
ATOM 645 N N . VAL A 1 87 ? 7.077 0.811 12.308 1.00 36.62 87 VAL A N 1
ATOM 646 C CA . VAL A 1 87 ? 5.676 1.247 12.338 1.00 36.62 87 VAL A CA 1
ATOM 647 C C . VAL A 1 87 ? 5.092 0.849 13.692 1.00 36.62 87 VAL A C 1
ATOM 649 O O . VAL A 1 87 ? 4.583 -0.251 13.874 1.00 36.62 87 VAL A O 1
ATOM 652 N N . ASN A 1 88 ? 5.213 1.736 14.677 1.00 28.20 88 ASN A N 1
ATOM 653 C CA . ASN A 1 88 ? 4.484 1.619 15.934 1.00 28.20 88 ASN A CA 1
ATOM 654 C C . ASN A 1 88 ? 3.346 2.650 15.949 1.00 28.20 88 ASN A C 1
ATOM 656 O O . ASN A 1 88 ? 3.574 3.80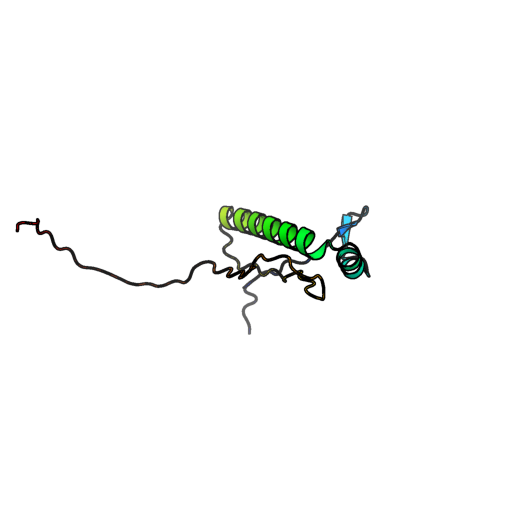1 16.331 1.00 28.20 88 ASN A O 1
ATOM 660 N N . PRO A 1 89 ? 2.120 2.288 15.535 1.00 36.66 89 PRO A N 1
ATOM 661 C CA . PRO A 1 89 ? 0.959 3.079 15.879 1.00 36.66 89 PRO A CA 1
ATOM 662 C C . PRO A 1 89 ? 0.629 2.800 17.352 1.00 36.66 89 PRO A C 1
ATOM 664 O O . PRO A 1 89 ? -0.053 1.837 17.679 1.00 36.66 89 PRO A O 1
ATOM 667 N N . LEU A 1 90 ? 1.112 3.687 18.225 1.00 34.53 90 LEU A N 1
ATOM 668 C CA . LEU A 1 90 ? 0.662 3.863 19.609 1.00 34.53 90 LEU A CA 1
ATOM 669 C C . LEU A 1 90 ? 0.926 2.669 20.551 1.00 34.53 90 LEU A C 1
ATOM 671 O O . LEU A 1 90 ? 0.051 1.852 20.834 1.00 34.53 90 LEU A O 1
ATOM 675 N N . SER A 1 91 ? 2.094 2.667 21.199 1.00 35.16 91 SER A N 1
ATOM 676 C CA . SER A 1 91 ? 2.225 2.050 22.522 1.00 35.16 91 SER A CA 1
ATOM 677 C C . SER A 1 91 ? 1.342 2.824 23.508 1.00 35.16 91 SER A C 1
ATOM 679 O O . SER A 1 91 ? 1.677 3.935 23.920 1.00 35.16 91 SER A O 1
ATOM 681 N N . HIS A 1 92 ? 0.218 2.240 23.926 1.00 35.06 92 HIS A N 1
ATOM 682 C CA . HIS A 1 92 ? -0.430 2.642 25.171 1.00 35.06 92 HIS A CA 1
ATOM 683 C C . HIS A 1 92 ? 0.543 2.345 26.324 1.00 35.06 92 HIS A C 1
ATOM 685 O O . HIS A 1 92 ? 0.704 1.198 26.730 1.00 35.06 92 HIS A O 1
ATOM 691 N N . SER A 1 93 ? 1.181 3.384 26.860 1.00 31.33 93 SER A N 1
ATOM 692 C CA . SER A 1 93 ? 1.673 3.383 28.236 1.00 31.33 93 SER A CA 1
ATOM 693 C C . SER A 1 93 ? 0.787 4.335 29.026 1.00 31.33 93 SER A C 1
ATOM 695 O O . SER A 1 93 ? 0.952 5.553 28.983 1.00 31.33 93 SER A O 1
ATOM 697 N N . ALA A 1 94 ? -0.211 3.770 29.703 1.00 37.22 94 ALA A N 1
ATOM 698 C CA . ALA A 1 94 ? -0.912 4.456 30.771 1.00 37.22 94 ALA A CA 1
ATOM 699 C C . ALA A 1 94 ? 0.059 4.584 31.956 1.00 37.22 94 ALA A C 1
ATOM 701 O O . ALA A 1 94 ? 0.226 3.652 32.737 1.00 37.22 94 ALA A O 1
ATOM 702 N N . GLY A 1 95 ? 0.729 5.731 32.053 1.00 31.66 95 GLY A N 1
ATOM 703 C CA . GLY A 1 95 ? 1.529 6.133 33.205 1.00 31.66 95 GLY A CA 1
ATOM 704 C C . GLY A 1 95 ? 0.874 7.331 33.873 1.00 31.66 95 GLY A C 1
ATOM 705 O O . GLY A 1 95 ? 1.094 8.465 33.466 1.00 31.66 95 GLY A O 1
ATOM 706 N N . ASN A 1 96 ? 0.025 7.067 34.862 1.00 38.34 96 ASN A N 1
ATOM 707 C CA . ASN A 1 96 ? -0.564 8.076 35.733 1.00 38.34 96 ASN A CA 1
ATOM 708 C C . ASN A 1 96 ? 0.550 8.756 36.555 1.00 38.34 96 ASN A C 1
ATOM 710 O O . ASN A 1 96 ? 1.228 8.075 37.322 1.00 38.34 96 ASN A O 1
ATOM 714 N N . THR A 1 97 ? 0.717 10.073 36.442 1.00 37.44 97 THR A N 1
ATOM 715 C CA . THR A 1 97 ? 1.421 10.880 37.452 1.00 37.44 97 THR A CA 1
ATOM 716 C C . THR A 1 97 ? 0.503 11.993 37.915 1.00 37.44 97 THR A C 1
ATOM 718 O O . THR A 1 97 ? 0.520 13.111 37.405 1.00 37.44 97 THR A O 1
ATOM 721 N N . ASP A 1 98 ? -0.318 11.627 38.892 1.00 39.47 98 ASP A N 1
ATOM 722 C CA . ASP A 1 98 ? -0.795 12.536 39.918 1.00 39.47 98 ASP A CA 1
ATOM 723 C C . ASP A 1 98 ? 0.405 13.002 40.750 1.00 39.47 98 ASP A C 1
ATOM 725 O O . ASP A 1 98 ? 1.231 12.173 41.141 1.00 39.47 98 ASP A O 1
ATOM 729 N N . SER A 1 99 ? 0.510 14.311 40.972 1.00 39.00 99 SER A N 1
ATOM 730 C CA . SER A 1 99 ? 1.027 14.963 42.185 1.00 39.00 99 SER A CA 1
ATOM 731 C C . SER A 1 99 ? 1.355 16.415 41.862 1.00 39.00 99 SER A C 1
ATOM 733 O O . SER A 1 99 ? 2.385 16.737 41.267 1.00 39.00 99 SER A O 1
ATOM 735 N N . GLY A 1 100 ? 0.471 17.311 42.296 1.00 40.38 100 GLY A N 1
ATOM 736 C CA . GLY A 1 100 ? 0.825 18.710 42.466 1.00 40.38 100 GLY A CA 1
ATOM 737 C C . GLY A 1 100 ? 1.959 18.866 43.480 1.00 40.38 100 GLY A C 1
ATOM 738 O O . GLY A 1 100 ? 2.004 18.178 44.493 1.00 40.38 100 GLY A O 1
ATOM 739 N N . SER A 1 101 ? 2.849 19.817 43.231 1.00 40.06 101 SER A N 1
ATOM 740 C CA . SER A 1 101 ? 3.483 20.584 44.298 1.00 40.06 101 SER A CA 1
ATOM 741 C C . SER A 1 101 ? 4.049 21.858 43.702 1.00 40.06 101 SER A C 1
ATOM 743 O O . SER A 1 101 ? 5.101 21.885 43.071 1.00 40.06 101 SER A O 1
ATOM 745 N N . ASP A 1 102 ? 3.314 22.927 43.964 1.00 46.12 102 ASP A N 1
ATOM 746 C CA . ASP A 1 102 ? 3.844 24.261 44.168 1.00 46.12 102 ASP A CA 1
ATOM 747 C C . ASP A 1 102 ? 5.085 24.207 45.081 1.00 46.12 102 ASP A C 1
ATOM 749 O O . ASP A 1 102 ? 5.034 23.603 46.157 1.0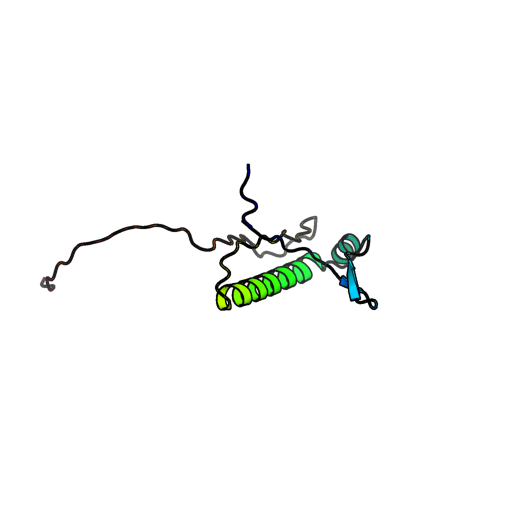0 46.12 102 ASP A O 1
ATOM 753 N N . ARG A 1 103 ? 6.204 24.786 44.628 1.00 38.66 103 ARG A N 1
ATOM 754 C CA . ARG A 1 103 ? 7.168 25.556 45.437 1.00 38.66 103 ARG A CA 1
ATOM 755 C C . ARG A 1 103 ? 8.283 26.121 44.554 1.00 38.66 103 ARG A C 1
ATOM 757 O O . ARG A 1 103 ? 8.955 25.413 43.810 1.00 38.66 103 ARG A O 1
ATOM 764 N N . LYS A 1 104 ? 8.435 27.441 44.659 1.00 35.47 104 LYS A N 1
ATOM 765 C CA . LYS A 1 104 ? 9.405 28.306 43.975 1.00 35.47 104 LYS A CA 1
ATOM 766 C C . LYS A 1 104 ? 10.873 28.008 44.334 1.00 35.47 104 LYS A C 1
ATOM 768 O O . LYS A 1 104 ? 11.123 27.436 45.392 1.00 35.47 104 LYS A O 1
ATOM 773 N N . PRO A 1 105 ? 11.838 28.468 43.509 1.00 39.69 105 PRO A N 1
ATOM 774 C CA . PRO A 1 105 ? 13.259 28.261 43.750 1.00 39.69 105 PRO A CA 1
ATOM 775 C C . PRO A 1 105 ? 13.853 29.394 44.595 1.00 39.69 105 PRO A C 1
ATOM 777 O O . PRO A 1 105 ? 13.588 30.563 44.321 1.00 39.69 105 PRO A O 1
ATOM 780 N N . THR A 1 106 ? 14.724 29.060 45.545 1.00 37.94 106 THR A N 1
ATOM 781 C CA . THR A 1 106 ? 15.748 29.976 46.074 1.00 37.94 106 THR A CA 1
ATOM 782 C C . THR A 1 106 ? 16.930 29.175 46.621 1.00 37.94 106 THR A C 1
ATOM 784 O O . THR A 1 106 ? 16.704 28.328 47.480 1.00 37.94 106 THR A O 1
ATOM 787 N N . TYR A 1 107 ? 18.110 29.492 46.064 1.00 41.44 107 TYR A N 1
ATOM 788 C CA . TYR A 1 107 ? 19.511 29.242 46.458 1.00 41.44 107 TYR A CA 1
ATOM 789 C C . TYR A 1 107 ? 19.857 28.068 47.380 1.00 41.44 107 TYR A C 1
ATOM 791 O O . TYR A 1 107 ? 19.480 28.100 48.570 1.00 41.44 107 TYR A O 1
#

InterPro domains:
  IPR001633 EAL domain [PF00563] (2-69)
  IPR001633 EAL domain [PS50883] (1-107)
  IPR035919 EAL domain superfamily [G3DSA:3.20.20.450] (1-79)
  IPR035919 EAL domain superfamily [SSF141868] (2-69)